Protein AF-A0A1B6FQP5-F1 (afdb_monomer_lite)

InterPro domains:
  IPR004119 Ecdysteroid kinase-like [PF02958] (9-134)

Foldseek 3Di:
DQVVVLVLLVLVLVCLCVVPLVVVLVVVDDDDLFADWDDDPDPSDIDGDDCVVVVDDDDDVVVPDDPVRVVVVVVSVVSVVVSLVVCCVPCVVSSCSNPDDDPSSVVVVVVVCVVVVVVVVVVVVVVLVPDPVNVVD

pLDDT: mean 89.42, std 8.93, range [51.34, 97.94]

Structure (mmCIF, N/CA/C/O backbone):
data_AF-A0A1B6FQP5-F1
#
_entry.id   AF-A0A1B6FQP5-F1
#
loop_
_atom_site.group_PDB
_atom_site.id
_atom_site.type_symbol
_atom_site.label_atom_id
_atom_site.label_alt_id
_atom_site.label_comp_id
_atom_site.label_asym_id
_atom_site.label_entity_id
_atom_site.label_seq_id
_atom_site.pdbx_PDB_ins_code
_atom_site.Cartn_x
_atom_site.Cartn_y
_atom_site.Cartn_z
_atom_site.occupancy
_atom_site.B_iso_or_equiv
_atom_site.auth_seq_id
_atom_site.auth_comp_id
_atom_site.auth_asym_id
_atom_site.auth_atom_id
_atom_site.pdbx_PDB_model_num
ATOM 1 N N . VAL A 1 1 ? 24.308 1.079 11.397 1.00 51.34 1 VAL A N 1
ATOM 2 C CA . VAL A 1 1 ? 23.332 1.606 12.383 1.00 51.34 1 VAL A CA 1
ATOM 3 C C . VAL A 1 1 ? 22.304 2.527 11.710 1.00 51.34 1 VAL A C 1
ATOM 5 O O . VAL A 1 1 ? 21.133 2.210 11.772 1.00 51.34 1 VAL A O 1
ATOM 8 N N . GLN A 1 2 ? 22.702 3.547 10.933 1.00 58.12 2 GLN A N 1
ATOM 9 C CA . GLN A 1 2 ? 21.787 4.569 10.368 1.00 58.12 2 GLN A CA 1
ATOM 10 C C . GLN A 1 2 ? 20.696 4.129 9.358 1.00 58.12 2 GLN A C 1
ATOM 12 O O . GLN A 1 2 ? 19.635 4.747 9.355 1.00 58.12 2 GLN A O 1
ATOM 17 N N . PHE A 1 3 ? 20.926 3.119 8.504 1.00 66.50 3 PHE A N 1
ATOM 18 C CA . PHE A 1 3 ? 19.932 2.657 7.507 1.00 66.50 3 PHE A CA 1
ATOM 19 C C . PHE A 1 3 ? 18.859 1.736 8.114 1.00 66.50 3 PHE A C 1
ATOM 21 O O . PHE A 1 3 ? 17.723 1.707 7.650 1.00 66.50 3 PHE A O 1
ATOM 28 N N . GLY A 1 4 ? 19.214 1.008 9.180 1.00 73.19 4 GLY A N 1
ATOM 29 C CA . GLY A 1 4 ? 18.294 0.103 9.873 1.00 73.19 4 GLY A CA 1
ATOM 30 C C . GLY A 1 4 ? 17.133 0.848 10.528 1.00 73.19 4 GLY A C 1
ATOM 31 O O . GLY A 1 4 ? 16.001 0.387 10.445 1.00 73.19 4 GLY A O 1
ATOM 32 N N . ASP A 1 5 ? 17.394 2.030 11.091 1.00 73.75 5 ASP A N 1
ATOM 33 C CA . ASP A 1 5 ? 16.361 2.857 11.724 1.00 73.75 5 ASP A CA 1
ATOM 34 C C . ASP A 1 5 ? 15.319 3.357 10.711 1.00 73.75 5 ASP A C 1
ATOM 36 O O . ASP A 1 5 ? 14.123 3.316 10.992 1.00 73.75 5 ASP A O 1
ATOM 40 N N . LEU A 1 6 ? 15.763 3.772 9.514 1.00 74.75 6 LEU A N 1
ATOM 41 C CA . LEU A 1 6 ? 14.880 4.225 8.431 1.00 74.75 6 LEU A CA 1
ATOM 42 C C . LEU A 1 6 ? 13.969 3.089 7.947 1.00 74.75 6 LEU A C 1
ATOM 44 O O . LEU A 1 6 ? 12.762 3.274 7.804 1.00 74.75 6 LEU A O 1
ATOM 48 N N . LEU A 1 7 ? 14.542 1.900 7.733 1.00 78.81 7 LEU A N 1
ATOM 49 C CA . LEU A 1 7 ? 13.768 0.718 7.358 1.00 78.81 7 LEU A CA 1
ATOM 50 C C . LEU A 1 7 ? 12.779 0.319 8.455 1.00 78.81 7 LEU A C 1
ATOM 52 O O . LEU A 1 7 ? 11.640 -0.021 8.153 1.00 78.81 7 LEU A O 1
ATOM 56 N N . ASN A 1 8 ? 13.187 0.380 9.722 1.00 82.81 8 ASN A N 1
ATOM 57 C CA . ASN A 1 8 ? 12.315 0.046 10.841 1.00 82.81 8 ASN A CA 1
ATOM 58 C C . ASN A 1 8 ? 11.106 0.992 10.925 1.00 82.81 8 ASN A C 1
ATOM 60 O O . ASN A 1 8 ? 9.981 0.529 11.094 1.00 82.81 8 ASN A O 1
ATOM 64 N N . GLU A 1 9 ? 11.307 2.302 10.744 1.00 82.12 9 GLU A N 1
ATOM 65 C CA . GLU A 1 9 ? 10.202 3.268 10.686 1.00 82.12 9 GLU A CA 1
ATOM 66 C C . GLU A 1 9 ? 9.241 2.96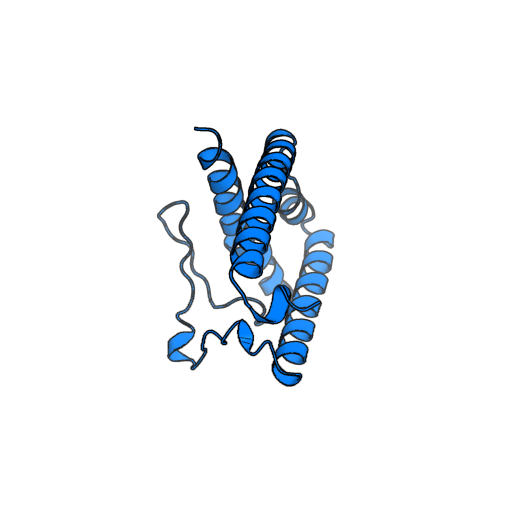1 9.524 1.00 82.12 9 GLU A C 1
ATOM 68 O O . GLU A 1 9 ? 8.022 2.974 9.715 1.00 82.12 9 GLU A O 1
ATOM 73 N N . ALA A 1 10 ? 9.772 2.613 8.347 1.00 82.81 10 ALA A N 1
ATOM 74 C CA . ALA A 1 10 ? 8.964 2.219 7.195 1.00 82.81 10 ALA A CA 1
ATOM 75 C C . ALA A 1 10 ? 8.137 0.945 7.465 1.00 82.81 10 ALA A C 1
ATOM 77 O O . ALA A 1 10 ? 6.936 0.931 7.195 1.00 82.81 10 ALA A O 1
ATOM 78 N N . TYR A 1 11 ? 8.732 -0.090 8.068 1.00 87.31 11 TYR A N 1
ATOM 79 C CA . TYR A 1 11 ? 8.018 -1.327 8.411 1.00 87.31 11 TYR A CA 1
ATOM 80 C C . TYR A 1 11 ? 6.926 -1.107 9.466 1.00 87.31 11 TYR A C 1
ATOM 82 O O . TYR A 1 11 ? 5.825 -1.652 9.359 1.00 87.31 11 TYR A O 1
ATOM 90 N N . LEU A 1 12 ? 7.194 -0.284 10.483 1.00 88.69 12 LEU A N 1
ATOM 91 C CA . LEU A 1 12 ? 6.191 0.064 11.491 1.00 88.69 12 LEU A CA 1
ATOM 92 C C . LEU A 1 12 ? 5.032 0.865 10.883 1.00 88.69 12 LEU A C 1
ATOM 94 O O . LEU A 1 12 ? 3.879 0.667 11.269 1.00 88.69 12 LEU A O 1
ATOM 98 N N . ARG A 1 13 ? 5.315 1.735 9.909 1.00 90.12 13 ARG A N 1
ATOM 99 C CA . ARG A 1 13 ? 4.295 2.475 9.157 1.00 90.12 13 ARG A CA 1
ATOM 100 C C . ARG A 1 13 ? 3.429 1.543 8.312 1.00 90.12 13 ARG A C 1
ATOM 102 O O . ARG A 1 13 ? 2.210 1.692 8.311 1.00 90.12 13 ARG A O 1
ATOM 109 N N . GLU A 1 14 ? 4.032 0.553 7.657 1.00 91.31 14 GLU A N 1
ATOM 110 C CA . GLU A 1 14 ? 3.296 -0.458 6.894 1.00 91.31 14 GLU A CA 1
ATOM 111 C C . GLU A 1 14 ? 2.337 -1.253 7.797 1.00 91.31 14 GLU A C 1
ATOM 113 O O . GLU A 1 14 ? 1.170 -1.447 7.458 1.00 91.31 14 GLU A O 1
ATOM 118 N N . LEU A 1 15 ? 2.770 -1.629 9.004 1.00 92.81 15 LEU A N 1
ATOM 119 C CA . LEU A 1 15 ? 1.898 -2.298 9.974 1.00 92.81 15 LEU A CA 1
ATOM 120 C C . LEU A 1 15 ? 0.683 -1.457 10.355 1.00 92.81 15 LEU A C 1
ATOM 122 O O . LEU A 1 15 ? -0.424 -1.992 10.400 1.00 92.81 15 LEU A O 1
ATOM 126 N N . LYS A 1 16 ? 0.869 -0.159 10.617 1.00 93.31 16 LYS A N 1
ATOM 127 C CA . LYS A 1 16 ? -0.245 0.760 10.897 1.00 93.31 16 LYS A CA 1
ATOM 128 C C . LYS A 1 16 ? -1.182 0.885 9.702 1.00 93.31 16 LYS A C 1
ATOM 130 O O . LYS A 1 16 ? -2.398 0.875 9.871 1.00 93.31 16 LYS A O 1
ATOM 135 N N . TYR A 1 17 ? -0.631 0.942 8.490 1.00 95.44 17 TYR A N 1
ATOM 136 C CA . TYR A 1 17 ? -1.425 1.029 7.269 1.00 95.44 17 TYR A CA 1
ATOM 137 C C . TYR A 1 17 ? -2.406 -0.146 7.164 1.00 95.44 17 TYR A C 1
ATOM 139 O O . TYR A 1 17 ? -3.609 0.072 7.036 1.00 95.44 17 TYR A O 1
ATOM 147 N N . TYR A 1 18 ? -1.930 -1.386 7.304 1.00 95.19 18 TYR A N 1
ATOM 148 C CA . TYR A 1 18 ? -2.806 -2.558 7.220 1.00 95.19 18 TYR A CA 1
ATOM 149 C C . TYR A 1 18 ? -3.684 -2.746 8.468 1.00 95.19 18 TYR A C 1
ATOM 151 O O . TYR A 1 18 ? -4.871 -3.035 8.347 1.00 95.19 18 TYR A O 1
ATOM 159 N N . ASN A 1 19 ? -3.143 -2.570 9.675 1.00 93.06 19 ASN A N 1
ATOM 160 C CA . ASN A 1 19 ? -3.860 -2.922 10.905 1.00 93.06 19 ASN A CA 1
ATOM 161 C C . ASN A 1 19 ? -4.835 -1.852 11.404 1.00 93.06 19 ASN A C 1
ATOM 163 O O . ASN A 1 19 ? -5.755 -2.197 12.150 1.00 93.06 19 ASN A O 1
ATOM 167 N N . GLU A 1 20 ? -4.617 -0.589 11.036 1.00 95.19 20 GLU A N 1
ATOM 168 C CA . GLU A 1 20 ? -5.419 0.554 11.479 1.00 95.19 20 GLU A CA 1
ATOM 169 C C . GLU A 1 20 ? -6.162 1.161 10.288 1.00 95.19 20 GLU A C 1
ATOM 171 O O . GLU A 1 20 ? -7.382 1.031 10.206 1.00 95.19 20 GLU A O 1
ATOM 176 N N . PHE A 1 21 ? -5.447 1.740 9.316 1.00 97.19 21 PHE A N 1
ATOM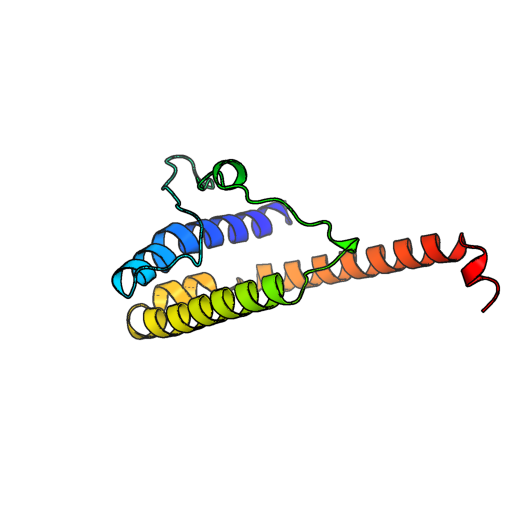 177 C CA . PHE A 1 21 ? -6.085 2.452 8.203 1.00 97.19 21 PHE A CA 1
ATOM 178 C C . PHE A 1 21 ? -6.996 1.553 7.361 1.00 97.19 21 PHE A C 1
ATOM 180 O O . PHE A 1 21 ? -8.166 1.887 7.175 1.00 97.19 21 PHE A O 1
ATOM 187 N N . ILE A 1 22 ? -6.499 0.401 6.897 1.00 96.69 22 ILE A N 1
ATOM 188 C CA . ILE A 1 22 ? -7.311 -0.531 6.103 1.00 96.69 22 ILE A CA 1
ATOM 189 C C . ILE A 1 22 ? -8.484 -1.091 6.927 1.00 96.69 22 ILE A C 1
ATOM 191 O O . ILE A 1 22 ? -9.578 -1.309 6.405 1.00 96.69 22 ILE A O 1
ATOM 195 N N . SER A 1 23 ? -8.289 -1.316 8.228 1.00 94.50 23 SER A N 1
ATOM 196 C CA . SER A 1 23 ? -9.365 -1.768 9.115 1.00 94.50 23 SER A CA 1
ATOM 197 C C . SER A 1 23 ? -10.481 -0.721 9.232 1.00 94.50 23 SER A C 1
ATOM 199 O O . SER A 1 23 ? -11.658 -1.073 9.142 1.00 94.50 23 SER A O 1
ATOM 201 N N . GLU A 1 24 ? -10.144 0.563 9.393 1.00 96.69 24 GLU A N 1
ATOM 202 C CA . GLU A 1 24 ? -11.134 1.648 9.419 1.00 96.69 24 GLU A CA 1
ATOM 203 C C . GLU A 1 24 ? -11.795 1.868 8.056 1.00 96.69 24 GLU A C 1
ATOM 205 O O . GLU A 1 24 ? -13.008 2.075 7.985 1.00 96.69 24 GLU A O 1
ATOM 210 N N . SER A 1 25 ? -11.047 1.759 6.955 1.00 97.06 25 SER A N 1
ATOM 211 C CA . SER A 1 25 ? -11.611 1.929 5.614 1.00 97.06 25 SER A CA 1
ATOM 212 C C . SER A 1 25 ? -12.660 0.859 5.284 1.00 97.06 25 SER A C 1
ATOM 214 O O . SER A 1 25 ? -13.687 1.181 4.681 1.00 97.06 25 SER A O 1
ATOM 216 N N . TYR A 1 26 ? -12.488 -0.380 5.765 1.00 96.56 26 TYR A N 1
ATOM 217 C CA . TYR A 1 26 ? -13.491 -1.444 5.622 1.00 96.56 26 TYR A CA 1
ATOM 218 C C . TYR A 1 26 ? -14.799 -1.181 6.378 1.00 96.56 26 TYR A C 1
ATOM 220 O O . TYR A 1 26 ? -15.839 -1.711 5.977 1.00 96.56 26 TYR A O 1
ATOM 228 N N . LYS A 1 27 ? -14.784 -0.360 7.438 1.00 96.12 27 LYS A N 1
ATOM 229 C CA . LYS A 1 27 ? -16.016 0.061 8.132 1.00 96.12 27 LYS A CA 1
ATOM 230 C C . LYS A 1 27 ? -16.836 1.047 7.299 1.00 96.12 27 LYS A C 1
ATOM 232 O O . LYS A 1 27 ? -18.043 1.140 7.496 1.00 96.12 27 LYS A O 1
ATOM 237 N N . LEU A 1 28 ? -16.194 1.760 6.370 1.00 96.00 28 LEU A N 1
ATOM 238 C CA . LEU A 1 28 ? -16.849 2.701 5.462 1.00 96.00 28 LEU A CA 1
ATOM 239 C C . LEU A 1 28 ? -17.421 1.987 4.234 1.00 96.00 28 LEU A C 1
ATOM 241 O O . LEU A 1 28 ? -18.570 2.214 3.861 1.00 96.00 28 LEU A O 1
ATOM 245 N N . ILE A 1 29 ? -16.618 1.134 3.588 1.00 95.50 29 ILE A N 1
ATOM 246 C CA . ILE A 1 29 ? -17.017 0.407 2.379 1.00 95.50 29 ILE A CA 1
ATOM 247 C C . ILE A 1 29 ? -16.152 -0.841 2.170 1.00 95.50 29 ILE A C 1
ATOM 249 O O . ILE A 1 29 ? -14.946 -0.838 2.407 1.00 95.50 29 ILE A O 1
ATOM 253 N N . LYS A 1 30 ? -16.753 -1.917 1.648 1.00 94.06 30 LYS A N 1
ATOM 254 C CA . LYS A 1 30 ? -15.991 -3.075 1.159 1.00 94.06 30 LYS A CA 1
ATOM 255 C C . LYS A 1 30 ? -15.225 -2.699 -0.109 1.00 94.06 30 LYS A C 1
ATOM 257 O O . LYS A 1 30 ? -15.826 -2.243 -1.078 1.00 94.06 30 LYS A O 1
ATOM 262 N N . HIS A 1 31 ? -13.919 -2.935 -0.120 1.00 94.75 31 HIS A N 1
ATOM 263 C CA . HIS A 1 31 ? -13.050 -2.592 -1.241 1.00 94.75 31 HIS A CA 1
ATOM 264 C C . HIS A 1 31 ? -11.942 -3.629 -1.454 1.00 94.75 31 HIS A C 1
ATOM 266 O O . HIS A 1 31 ? -11.662 -4.453 -0.593 1.00 94.75 31 HIS A O 1
ATOM 272 N N . ASP A 1 32 ? -11.272 -3.527 -2.592 1.00 92.62 32 ASP A N 1
ATOM 273 C CA . ASP A 1 32 ? -10.235 -4.427 -3.102 1.00 92.62 32 ASP A CA 1
ATOM 274 C C . ASP A 1 32 ? -8.878 -3.721 -3.279 1.00 92.62 32 ASP A C 1
ATOM 276 O O . ASP A 1 32 ? -8.013 -4.195 -4.008 1.00 92.62 32 ASP A O 1
ATOM 280 N N . VAL A 1 33 ? -8.682 -2.571 -2.618 1.00 94.50 33 VAL A N 1
ATOM 281 C CA . VAL A 1 33 ? -7.450 -1.761 -2.740 1.00 94.50 33 VAL A CA 1
ATOM 282 C C . VAL A 1 33 ? -6.202 -2.456 -2.185 1.00 94.50 33 VAL A C 1
ATOM 284 O O . VAL A 1 33 ? -5.090 -2.056 -2.512 1.00 94.50 33 VAL A O 1
ATOM 287 N N . VAL A 1 34 ? -6.379 -3.486 -1.355 1.00 94.44 34 VAL A N 1
ATOM 288 C CA . VAL A 1 34 ? -5.3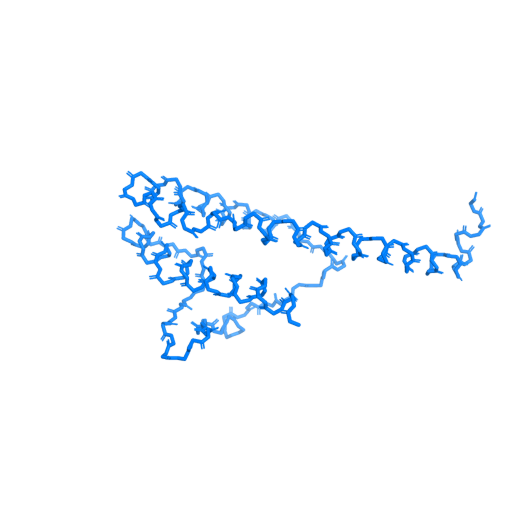04 -4.337 -0.838 1.00 94.44 34 VAL A CA 1
ATOM 289 C C . VAL A 1 34 ? -5.729 -5.809 -0.883 1.00 94.44 34 VAL A C 1
ATOM 291 O O . VAL A 1 34 ? -6.928 -6.090 -0.778 1.00 94.44 34 VAL A O 1
ATOM 294 N N . PRO A 1 35 ? -4.778 -6.757 -0.977 1.00 94.88 35 PRO A N 1
ATOM 295 C CA . PRO A 1 35 ? -5.054 -8.177 -0.766 1.00 94.88 35 PRO A CA 1
ATOM 296 C C . PRO A 1 35 ? -5.635 -8.428 0.629 1.00 94.88 35 PRO A C 1
ATOM 298 O O . PRO A 1 35 ? -5.490 -7.597 1.536 1.00 94.88 35 PRO A O 1
ATOM 301 N N . ARG A 1 36 ? -6.250 -9.597 0.854 1.00 93.69 36 ARG A N 1
ATOM 302 C CA . ARG A 1 36 ? -6.613 -9.966 2.231 1.00 93.69 36 ARG A CA 1
ATOM 303 C C . ARG A 1 36 ? -5.347 -9.994 3.082 1.00 93.69 36 ARG A C 1
ATOM 305 O O . ARG A 1 36 ? -4.312 -10.494 2.647 1.00 93.69 36 ARG A O 1
ATOM 312 N N . HIS A 1 37 ? -5.439 -9.456 4.288 1.00 93.88 37 HIS A N 1
ATOM 313 C CA . HIS A 1 37 ? -4.314 -9.338 5.204 1.00 93.88 37 HIS A CA 1
ATOM 314 C C . HIS A 1 37 ? -4.714 -9.846 6.587 1.00 93.88 37 HIS A C 1
ATOM 316 O O . HIS A 1 37 ? -5.891 -9.832 6.955 1.00 93.88 37 HIS A O 1
ATOM 322 N N . TYR A 1 38 ? -3.724 -10.299 7.347 1.00 91.81 38 TYR A N 1
ATOM 323 C CA . TYR A 1 38 ? -3.906 -10.857 8.680 1.00 91.81 38 TYR A CA 1
ATOM 324 C C . TYR A 1 38 ? -2.845 -10.302 9.631 1.00 91.81 38 TYR A C 1
ATOM 326 O O . TYR A 1 38 ? -1.686 -10.107 9.253 1.00 91.81 38 TYR A O 1
ATOM 334 N N . LYS A 1 39 ? -3.245 -10.079 10.887 1.00 90.44 39 LYS A N 1
ATOM 335 C CA . LYS A 1 39 ? -2.334 -9.665 11.959 1.00 90.44 39 LYS A CA 1
ATOM 336 C C . LYS A 1 39 ? -1.362 -10.800 12.277 1.00 90.44 39 LYS A C 1
ATOM 338 O O . LYS A 1 39 ? -1.786 -11.922 12.544 1.00 90.44 39 LYS A O 1
ATOM 343 N N . SER A 1 40 ? -0.069 -10.490 12.275 1.00 89.44 40 SER A N 1
ATOM 344 C CA . SER A 1 40 ? 0.981 -11.403 12.729 1.00 89.44 40 SER A CA 1
ATOM 345 C C . SER A 1 40 ? 1.262 -11.186 14.220 1.00 89.44 40 SER A C 1
ATOM 347 O O . SER A 1 40 ? 1.324 -10.034 14.650 1.00 89.44 40 SER A O 1
ATOM 349 N N . PRO A 1 41 ? 1.494 -12.248 15.014 1.00 89.12 41 PRO A N 1
ATOM 350 C CA . PRO A 1 41 ? 2.015 -12.106 16.375 1.00 89.12 41 PRO A CA 1
ATOM 351 C C . PRO A 1 41 ? 3.498 -11.689 16.403 1.00 89.12 41 PRO A C 1
ATOM 353 O O . PRO A 1 41 ? 3.997 -11.280 17.447 1.00 89.12 41 PRO A O 1
ATOM 356 N N . ASN A 1 42 ? 4.205 -11.791 15.272 1.00 88.12 42 ASN A N 1
ATOM 357 C CA . ASN A 1 42 ? 5.620 -11.445 15.150 1.00 88.12 42 ASN A CA 1
ATOM 358 C C . ASN A 1 42 ? 5.771 -10.060 14.507 1.00 88.12 42 ASN A C 1
ATOM 360 O O . ASN A 1 42 ? 5.395 -9.878 13.350 1.00 88.12 42 ASN A O 1
ATOM 364 N N . THR A 1 43 ? 6.359 -9.101 15.219 1.00 82.25 43 THR A N 1
ATOM 365 C CA . THR A 1 43 ? 6.639 -7.749 14.702 1.00 82.25 43 THR A CA 1
ATOM 366 C C . THR A 1 43 ? 8.089 -7.659 14.189 1.00 82.25 43 THR A C 1
ATOM 368 O O . THR A 1 43 ? 8.975 -8.172 14.874 1.00 82.25 43 THR A O 1
ATOM 371 N N . PRO A 1 44 ? 8.373 -7.002 13.042 1.00 85.44 44 PRO A N 1
ATOM 372 C CA . PRO A 1 44 ? 7.438 -6.284 12.179 1.00 85.44 44 PRO A CA 1
ATOM 373 C C . PRO A 1 44 ? 7.017 -7.085 10.927 1.00 85.44 44 PRO A C 1
ATOM 375 O O . PRO A 1 44 ? 7.513 -6.835 9.834 1.00 85.44 44 PRO A O 1
ATOM 378 N N . CYS A 1 45 ? 6.117 -8.067 11.065 1.00 90.19 45 CYS A N 1
ATOM 379 C CA . CYS A 1 45 ? 5.673 -8.918 9.952 1.00 90.19 45 CYS A CA 1
ATOM 380 C C . CYS A 1 45 ? 4.185 -8.721 9.623 1.00 90.19 45 CYS A C 1
ATOM 382 O O . CYS A 1 45 ? 3.353 -8.563 10.517 1.00 90.19 45 CYS A O 1
ATOM 384 N N . ILE A 1 46 ? 3.850 -8.782 8.331 1.00 91.12 46 ILE A N 1
ATOM 385 C CA . ILE A 1 46 ? 2.484 -8.715 7.799 1.00 91.12 46 ILE A CA 1
ATOM 386 C C . ILE A 1 46 ? 2.230 -9.970 6.972 1.00 91.12 46 ILE A C 1
ATOM 388 O O . ILE A 1 46 ? 3.071 -10.374 6.170 1.00 91.12 46 ILE A O 1
ATOM 392 N N . VAL A 1 47 ? 1.065 -10.591 7.157 1.00 94.19 47 VAL A N 1
ATOM 393 C CA . VAL A 1 47 ? 0.658 -11.761 6.375 1.00 94.19 47 VAL A CA 1
ATOM 394 C C . VAL A 1 47 ? -0.370 -11.319 5.343 1.00 94.19 47 VAL A C 1
ATOM 396 O O . VAL A 1 47 ? -1.438 -10.832 5.712 1.00 94.19 47 VAL A O 1
ATOM 399 N N . LEU A 1 48 ? -0.053 -11.502 4.062 1.00 95.12 48 LEU A N 1
ATOM 400 C CA . LEU A 1 48 ? -0.918 -11.158 2.933 1.00 95.12 48 LEU A CA 1
ATOM 401 C C . LEU A 1 48 ? -1.364 -12.414 2.176 1.00 95.12 48 LEU A C 1
ATOM 403 O O . LEU A 1 48 ? -0.692 -13.445 2.189 1.00 95.12 48 LEU A O 1
ATOM 407 N N . GLU A 1 49 ? -2.511 -12.315 1.513 1.00 96.19 49 GLU A N 1
ATOM 408 C CA . GLU A 1 49 ? -3.027 -13.327 0.596 1.00 96.19 49 GLU A CA 1
ATOM 409 C C . GLU A 1 49 ? -2.052 -13.609 -0.550 1.00 96.19 49 GLU A C 1
ATOM 411 O O . GLU A 1 49 ? -1.547 -12.698 -1.206 1.00 96.19 49 GLU A O 1
ATOM 416 N N . ASP A 1 50 ? -1.837 -14.896 -0.823 1.00 95.75 50 ASP A N 1
ATOM 417 C CA . ASP A 1 50 ? -1.076 -15.342 -1.985 1.00 95.75 50 ASP A CA 1
ATOM 418 C C . ASP A 1 50 ? -1.889 -15.133 -3.270 1.00 95.75 50 ASP A C 1
ATOM 420 O O . ASP A 1 50 ? -2.693 -15.977 -3.680 1.00 95.75 50 ASP A O 1
ATOM 424 N N . LEU A 1 51 ? -1.644 -14.000 -3.926 1.00 95.44 51 LEU A N 1
ATOM 425 C CA . LEU A 1 51 ? -2.298 -13.633 -5.177 1.00 95.44 51 LEU A CA 1
ATOM 426 C C . LEU A 1 51 ? -1.935 -14.558 -6.349 1.00 95.44 51 LEU A C 1
ATOM 428 O O . LEU A 1 51 ? -2.676 -14.611 -7.332 1.00 95.44 51 LEU A O 1
ATOM 432 N N . LYS A 1 52 ? -0.848 -15.338 -6.266 1.00 95.75 52 LYS A N 1
ATOM 433 C CA . LYS A 1 52 ? -0.481 -16.276 -7.338 1.00 95.75 52 LYS A CA 1
ATOM 434 C C . LYS A 1 52 ? -1.567 -17.330 -7.547 1.00 95.75 52 LYS A C 1
ATOM 436 O O . LYS A 1 52 ? -1.825 -17.733 -8.679 1.00 95.75 52 LYS A O 1
ATOM 441 N N . ARG A 1 53 ? -2.250 -17.741 -6.472 1.00 94.88 53 ARG A N 1
ATOM 442 C CA . ARG A 1 53 ? -3.383 -18.684 -6.537 1.00 94.88 53 ARG A CA 1
ATOM 443 C C . ARG A 1 53 ? -4.580 -18.126 -7.302 1.00 94.88 53 ARG A C 1
ATOM 445 O O . ARG A 1 53 ? -5.340 -18.900 -7.873 1.00 94.88 53 ARG A O 1
ATOM 452 N N . SER A 1 54 ? -4.707 -16.803 -7.343 1.00 93.88 54 SER A N 1
ATOM 453 C CA . SER A 1 54 ? -5.746 -16.078 -8.076 1.00 93.88 54 SER A CA 1
ATOM 454 C C . SER A 1 54 ? -5.303 -15.679 -9.492 1.00 93.88 54 SER A C 1
ATOM 456 O O . SER A 1 54 ? -6.008 -14.936 -10.165 1.00 93.88 54 SER A O 1
ATOM 458 N N . GLY A 1 55 ? -4.145 -16.165 -9.957 1.00 94.62 55 GLY A N 1
ATOM 459 C CA . GLY A 1 55 ? -3.646 -15.936 -11.316 1.00 94.62 55 GLY A CA 1
ATOM 460 C C . GLY A 1 55 ? -2.902 -14.615 -11.521 1.00 94.62 55 GLY A C 1
ATOM 461 O O . GLY A 1 55 ? -2.551 -14.299 -12.655 1.00 94.62 55 GLY A O 1
ATOM 462 N N . TYR A 1 56 ? -2.627 -13.851 -10.458 1.00 92.94 56 TYR A N 1
ATOM 463 C CA . TYR A 1 56 ? -1.826 -12.634 -10.579 1.00 92.94 56 TYR A CA 1
ATOM 464 C C . TYR A 1 56 ? -0.372 -12.975 -10.909 1.00 92.94 56 TYR A C 1
ATOM 466 O O . TYR A 1 56 ? 0.217 -13.906 -10.353 1.00 92.94 56 TYR A O 1
ATOM 474 N N . VAL A 1 57 ? 0.217 -12.177 -11.798 1.00 91.25 57 VAL A N 1
ATOM 475 C CA . VAL A 1 57 ? 1.602 -12.320 -12.247 1.00 91.25 57 VAL A CA 1
ATOM 476 C C . VAL A 1 57 ? 2.329 -10.987 -12.151 1.00 91.25 57 VAL A C 1
ATOM 478 O O . VAL A 1 57 ? 1.742 -9.925 -12.355 1.00 91.25 57 VAL A O 1
ATOM 481 N N . MET A 1 58 ? 3.626 -11.044 -11.859 1.00 89.56 58 MET A N 1
ATOM 482 C CA . MET A 1 58 ? 4.487 -9.872 -11.975 1.00 89.56 58 MET A CA 1
ATOM 483 C C . MET A 1 58 ? 4.734 -9.591 -13.454 1.00 89.56 58 MET A C 1
ATOM 485 O O . MET A 1 58 ? 5.275 -10.434 -14.169 1.00 89.56 58 MET A O 1
ATOM 489 N N . VAL A 1 59 ? 4.326 -8.410 -13.905 1.00 88.94 59 VAL A N 1
ATOM 490 C CA . VAL A 1 59 ? 4.558 -7.958 -15.278 1.00 88.94 59 VAL A CA 1
ATOM 491 C C . VAL A 1 59 ? 6.038 -7.655 -15.515 1.00 88.94 59 VAL A C 1
ATOM 493 O O . VAL A 1 59 ? 6.764 -7.229 -14.614 1.00 88.94 59 VAL A O 1
ATOM 496 N N . ASP A 1 60 ? 6.492 -7.858 -16.751 1.00 89.62 60 ASP A N 1
ATOM 497 C CA . ASP A 1 60 ? 7.832 -7.451 -17.169 1.00 89.62 60 ASP A CA 1
ATOM 498 C C . ASP A 1 60 ? 7.917 -5.921 -17.203 1.00 89.62 60 ASP A C 1
ATOM 500 O O . ASP A 1 60 ? 7.287 -5.269 -18.037 1.00 89.62 60 ASP A O 1
ATOM 504 N N . ARG A 1 61 ? 8.734 -5.346 -16.314 1.00 88.88 61 ARG A N 1
ATOM 505 C CA . ARG A 1 61 ? 8.940 -3.893 -16.217 1.00 88.88 61 ARG A CA 1
ATOM 506 C C . ARG A 1 61 ? 9.387 -3.241 -17.528 1.00 88.88 61 ARG A C 1
ATOM 508 O O . ARG A 1 61 ? 9.156 -2.050 -17.693 1.00 88.88 61 ARG A O 1
ATOM 515 N N . HIS A 1 62 ? 10.016 -3.978 -18.448 1.00 90.88 62 HIS A N 1
ATOM 516 C CA . HIS A 1 62 ? 10.431 -3.437 -19.748 1.00 90.88 62 HIS A CA 1
ATOM 517 C C . HIS A 1 62 ? 9.275 -3.327 -20.742 1.00 90.88 62 HIS A C 1
ATOM 519 O O . HIS A 1 62 ? 9.343 -2.520 -21.664 1.00 90.88 62 HIS A O 1
ATOM 525 N N . LYS A 1 63 ? 8.215 -4.121 -20.558 1.00 89.50 63 LYS A N 1
ATOM 526 C CA . LYS A 1 63 ? 7.022 -4.096 -21.414 1.00 89.50 63 LYS A CA 1
ATOM 527 C C . LYS A 1 63 ? 6.009 -3.033 -20.993 1.00 89.50 63 LYS A C 1
ATOM 529 O O . LYS A 1 63 ? 5.098 -2.751 -21.763 1.00 89.50 63 LYS A O 1
ATOM 534 N N . LEU A 1 64 ? 6.213 -2.424 -19.819 1.00 89.25 64 LEU A N 1
ATOM 535 C CA . LEU A 1 64 ? 5.313 -1.451 -19.196 1.00 89.25 64 LEU A CA 1
ATOM 536 C C . LEU A 1 64 ? 3.897 -2.024 -18.979 1.00 89.25 64 LEU A C 1
ATOM 538 O O . LEU A 1 64 ? 3.651 -3.216 -19.164 1.00 89.25 64 LEU A O 1
ATOM 542 N N . LEU A 1 65 ? 2.982 -1.182 -18.497 1.00 90.94 65 LEU A N 1
ATOM 543 C CA . LEU A 1 65 ? 1.568 -1.522 -18.355 1.00 90.94 65 LEU A CA 1
ATOM 544 C C . LEU A 1 65 ? 0.822 -1.152 -19.640 1.00 90.94 65 LEU A C 1
ATOM 546 O O . LEU A 1 65 ? 1.020 -0.060 -20.172 1.00 90.94 65 LEU A O 1
ATOM 550 N N . ASP A 1 66 ? -0.063 -2.030 -20.108 1.00 92.88 66 ASP A N 1
ATOM 551 C CA . ASP A 1 66 ? -1.034 -1.666 -21.142 1.00 92.88 66 ASP A CA 1
ATOM 552 C C . ASP A 1 66 ? -2.153 -0.774 -20.568 1.00 92.88 66 ASP A C 1
ATOM 554 O O . ASP A 1 66 ? -2.210 -0.473 -19.368 1.00 92.88 66 ASP A O 1
ATOM 558 N N . PHE A 1 67 ? -3.044 -0.318 -21.446 1.00 95.62 67 PHE A N 1
ATOM 559 C CA . PHE A 1 67 ? -4.121 0.591 -21.071 1.00 95.62 67 PHE A CA 1
ATOM 560 C C . PHE A 1 67 ? -5.070 -0.004 -20.022 1.00 95.62 67 PHE A C 1
ATOM 562 O O . PHE A 1 67 ? -5.463 0.706 -19.095 1.00 95.62 67 PHE A O 1
ATOM 569 N N . ASP A 1 68 ? -5.410 -1.288 -20.128 1.00 95.25 68 ASP A N 1
ATOM 570 C CA . ASP A 1 68 ? -6.350 -1.938 -19.214 1.00 95.25 68 ASP A CA 1
ATOM 571 C C . ASP A 1 68 ? -5.754 -2.031 -17.807 1.00 95.25 68 ASP A C 1
ATOM 573 O O . ASP A 1 68 ? -6.405 -1.667 -16.821 1.00 95.25 68 ASP A O 1
ATOM 577 N N . HIS A 1 69 ? -4.475 -2.403 -17.705 1.00 93.19 69 HIS A N 1
ATOM 578 C CA . HIS A 1 69 ? -3.747 -2.383 -16.439 1.00 93.19 69 HIS A CA 1
ATOM 579 C C . HIS A 1 69 ? -3.658 -0.967 -15.855 1.00 93.19 69 HIS A C 1
ATOM 581 O O . HIS A 1 69 ? -3.906 -0.776 -14.662 1.00 93.19 69 HIS A O 1
ATOM 587 N N . CYS A 1 70 ? -3.358 0.042 -16.680 1.00 95.19 70 CYS A N 1
ATOM 588 C CA . CYS A 1 70 ? -3.329 1.440 -16.244 1.00 95.19 70 CYS A CA 1
ATOM 589 C C . CYS A 1 70 ? -4.696 1.908 -15.732 1.00 95.19 70 CYS A C 1
ATOM 591 O O . CYS A 1 70 ? -4.777 2.609 -14.722 1.00 95.19 70 CYS A O 1
ATOM 593 N N . GLN A 1 71 ? -5.781 1.506 -16.397 1.00 97.44 71 GLN A N 1
ATOM 594 C CA . GLN A 1 71 ? -7.137 1.856 -15.997 1.00 97.44 71 GLN A CA 1
ATOM 595 C C . GLN A 1 71 ? -7.501 1.226 -14.645 1.00 97.44 71 GLN A C 1
ATOM 597 O O . GLN A 1 71 ? -8.090 1.896 -13.791 1.00 97.44 71 GLN A O 1
ATOM 602 N N . LEU A 1 72 ? -7.148 -0.046 -14.432 1.00 94.69 72 LEU A N 1
ATOM 603 C CA . LEU A 1 72 ? -7.343 -0.734 -13.154 1.00 94.69 72 LEU A CA 1
ATOM 604 C C . LEU A 1 72 ? -6.536 -0.071 -12.035 1.00 94.69 72 LEU A C 1
ATOM 606 O O . LEU A 1 72 ? -7.095 0.217 -10.975 1.00 94.69 72 LEU A O 1
ATOM 610 N N . TYR A 1 73 ? -5.264 0.241 -12.295 1.00 93.94 73 TYR A N 1
ATOM 611 C CA . TYR A 1 73 ? -4.407 0.973 -11.364 1.00 93.94 73 TYR A CA 1
ATOM 612 C C . TYR A 1 73 ? -5.023 2.323 -10.984 1.00 93.94 73 TYR A C 1
ATOM 614 O O . TYR A 1 73 ? -5.235 2.589 -9.804 1.00 93.94 73 TYR A O 1
ATOM 622 N N . ALA A 1 74 ? -5.410 3.141 -11.967 1.00 97.12 74 ALA A N 1
ATOM 623 C CA . ALA A 1 74 ? -5.993 4.456 -11.717 1.00 97.12 74 ALA A CA 1
ATOM 624 C C . ALA A 1 74 ? -7.273 4.374 -10.867 1.00 97.12 74 ALA A C 1
ATOM 626 O O . ALA A 1 74 ? -7.458 5.168 -9.944 1.00 97.12 74 ALA A O 1
ATOM 627 N N . LYS A 1 75 ? -8.140 3.383 -11.126 1.00 96.69 75 LYS A N 1
ATOM 628 C CA . LYS A 1 75 ? -9.341 3.127 -10.314 1.00 96.69 75 LYS A CA 1
ATOM 629 C C . LYS A 1 75 ? -8.985 2.737 -8.876 1.00 96.69 75 LYS A C 1
ATOM 631 O O . LYS A 1 75 ? -9.606 3.249 -7.944 1.00 96.69 75 LYS A O 1
ATOM 636 N N . ALA A 1 76 ? -8.011 1.848 -8.683 1.00 96.31 76 ALA A N 1
ATOM 637 C CA . ALA A 1 76 ? -7.566 1.423 -7.356 1.00 96.31 76 ALA A CA 1
ATOM 638 C C . ALA A 1 76 ? -6.939 2.584 -6.566 1.00 96.31 76 ALA A C 1
ATOM 640 O O . ALA A 1 76 ? -7.318 2.816 -5.418 1.00 96.31 76 ALA A O 1
ATOM 641 N N . SER A 1 77 ? -6.067 3.374 -7.198 1.00 96.75 77 SER A N 1
ATOM 642 C CA . SER A 1 77 ? -5.466 4.569 -6.598 1.00 96.75 77 SER A CA 1
ATOM 643 C C . SER A 1 77 ? -6.519 5.616 -6.237 1.00 96.75 77 SER A C 1
ATOM 645 O O . SER A 1 77 ? -6.500 6.145 -5.129 1.00 96.75 77 SER A O 1
ATOM 647 N N . ALA A 1 78 ? -7.489 5.882 -7.119 1.00 97.69 78 ALA A N 1
ATOM 648 C CA . ALA A 1 78 ? -8.574 6.822 -6.834 1.00 97.69 78 ALA A CA 1
ATOM 649 C C . ALA A 1 78 ? -9.418 6.382 -5.625 1.00 97.69 78 ALA A C 1
ATOM 651 O O . ALA A 1 78 ? -9.718 7.203 -4.756 1.00 97.69 78 ALA A O 1
ATOM 652 N N . LYS A 1 79 ? -9.754 5.085 -5.532 1.00 97.62 79 LYS A N 1
ATOM 653 C CA . LYS A 1 79 ? -10.427 4.517 -4.352 1.00 97.62 79 LYS A CA 1
ATOM 654 C C . LYS A 1 79 ? -9.588 4.720 -3.091 1.00 97.62 79 LYS A C 1
ATOM 656 O O . LYS A 1 79 ? -10.122 5.203 -2.099 1.00 97.62 79 LYS A O 1
ATOM 661 N N . LEU A 1 80 ? -8.295 4.389 -3.132 1.00 97.06 80 LEU A N 1
ATOM 662 C CA . LEU A 1 80 ? -7.394 4.553 -1.991 1.00 97.06 80 LEU A CA 1
ATOM 663 C C . LEU A 1 80 ? -7.365 6.010 -1.506 1.00 97.06 80 LEU A C 1
ATOM 665 O O . LEU A 1 80 ? -7.596 6.257 -0.328 1.00 97.06 80 LEU A O 1
ATOM 669 N N . HIS A 1 81 ? -7.191 6.978 -2.409 1.00 96.81 81 HIS A N 1
ATOM 670 C CA . HIS A 1 81 ? -7.202 8.401 -2.055 1.00 96.81 81 HIS A CA 1
ATOM 671 C C . HIS A 1 81 ? -8.539 8.858 -1.456 1.00 96.81 81 HIS A C 1
ATOM 673 O O . HIS A 1 81 ? -8.554 9.591 -0.465 1.00 96.81 81 HIS A O 1
ATOM 679 N N . ALA A 1 82 ? -9.665 8.414 -2.020 1.00 97.94 82 ALA A N 1
ATOM 680 C CA . ALA A 1 82 ? -10.985 8.734 -1.484 1.00 97.94 82 ALA A CA 1
ATOM 681 C C . ALA A 1 82 ? -11.182 8.163 -0.068 1.00 97.94 82 ALA A C 1
ATOM 683 O O . ALA A 1 82 ? -11.704 8.858 0.805 1.00 97.94 82 ALA A O 1
ATOM 684 N N . LEU A 1 83 ? -10.718 6.932 0.179 1.00 97.94 83 LEU A N 1
ATOM 685 C CA . LEU A 1 83 ? -10.737 6.300 1.501 1.00 97.94 83 LEU A CA 1
ATOM 686 C C . LEU A 1 83 ? -9.858 7.053 2.498 1.00 97.94 83 LEU A C 1
ATOM 688 O O . LEU A 1 83 ? -10.318 7.314 3.604 1.00 97.94 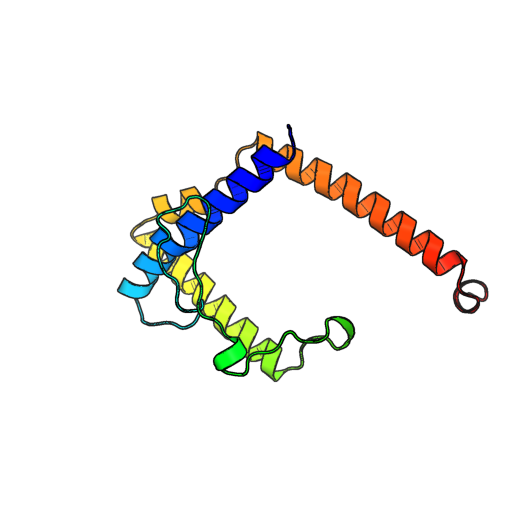83 LEU A O 1
ATOM 692 N N . THR A 1 84 ? -8.648 7.469 2.111 1.00 97.06 84 THR A N 1
ATOM 693 C CA . THR A 1 84 ? -7.777 8.304 2.953 1.00 97.06 84 THR A CA 1
ATOM 694 C C . THR A 1 84 ? -8.500 9.568 3.406 1.00 97.06 84 THR A C 1
ATOM 696 O O . THR A 1 84 ? -8.516 9.865 4.596 1.00 97.06 84 THR A O 1
ATOM 699 N N . ILE A 1 85 ? -9.161 10.283 2.490 1.00 97.81 85 ILE A N 1
ATOM 700 C CA . ILE A 1 85 ? -9.921 11.497 2.823 1.00 97.81 85 ILE A CA 1
ATOM 701 C C . ILE A 1 85 ? -11.101 11.176 3.745 1.00 97.81 85 ILE A C 1
ATOM 703 O O . ILE A 1 85 ? -11.367 11.924 4.685 1.00 97.81 85 ILE A O 1
ATOM 707 N N . ALA A 1 86 ? -11.826 10.089 3.478 1.00 97.94 86 ALA A N 1
ATOM 708 C CA . ALA A 1 86 ? -12.986 9.705 4.273 1.00 97.94 86 ALA A CA 1
ATOM 709 C C . ALA A 1 86 ? -12.592 9.298 5.701 1.00 97.94 86 ALA A C 1
ATOM 711 O O . ALA A 1 86 ? -13.190 9.799 6.648 1.00 97.94 86 ALA A O 1
ATOM 712 N N . VAL A 1 87 ? -11.551 8.473 5.856 1.00 97.94 87 VAL A N 1
ATOM 713 C CA . VAL A 1 87 ? -10.998 8.089 7.163 1.00 97.94 87 VAL A CA 1
ATOM 714 C C . VAL A 1 87 ? -10.437 9.311 7.885 1.00 97.94 87 VAL A C 1
ATOM 716 O O . VAL A 1 87 ? -10.719 9.484 9.062 1.00 97.94 87 VAL A O 1
ATOM 719 N N . ASN A 1 88 ? -9.741 10.223 7.197 1.00 97.69 88 ASN A N 1
ATOM 720 C CA . ASN A 1 88 ? -9.197 11.438 7.817 1.00 97.69 88 ASN A CA 1
ATOM 721 C C . ASN A 1 88 ? -10.270 12.324 8.473 1.00 97.69 88 ASN A C 1
ATOM 723 O O . ASN A 1 88 ? -9.981 13.042 9.424 1.00 97.69 88 ASN A O 1
ATOM 727 N N . LYS A 1 89 ? -11.513 12.302 7.969 1.00 97.44 89 LYS A N 1
ATOM 728 C CA . LYS A 1 89 ? -12.615 13.087 8.549 1.00 97.44 89 LYS A CA 1
ATOM 729 C C . LYS A 1 89 ? -13.034 12.594 9.936 1.00 97.44 89 LYS A C 1
ATO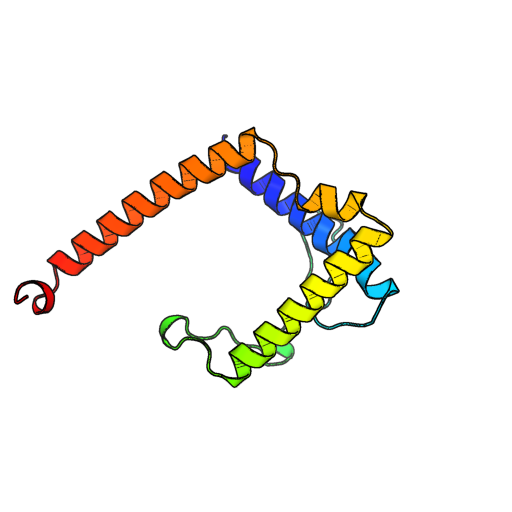M 731 O O . LYS A 1 89 ? -13.558 13.395 10.703 1.00 97.44 89 LYS A O 1
ATOM 736 N N . THR A 1 90 ? -12.845 11.310 10.243 1.00 96.44 90 THR A N 1
ATOM 737 C CA . THR A 1 90 ? -13.266 10.701 11.518 1.00 96.44 90 THR A CA 1
ATOM 738 C C . THR A 1 90 ? -12.092 10.263 12.394 1.00 96.44 90 THR A C 1
ATOM 740 O O . THR A 1 90 ? -12.207 10.305 13.614 1.00 96.44 90 THR A O 1
ATOM 743 N N . HIS A 1 91 ? -10.967 9.890 11.781 1.00 97.19 91 HIS A N 1
ATOM 744 C CA . HIS A 1 91 ? -9.732 9.414 12.411 1.00 97.19 91 HIS A CA 1
ATOM 745 C C . HIS A 1 91 ? -8.502 10.111 11.799 1.00 97.19 91 HIS A C 1
ATOM 747 O O . HIS A 1 91 ? -7.696 9.476 11.107 1.00 97.19 91 HIS A O 1
ATOM 753 N N . PRO A 1 92 ? -8.360 11.438 11.984 1.00 96.81 92 PRO A N 1
ATOM 754 C CA . PRO A 1 92 ? -7.224 12.187 11.448 1.00 96.81 92 PRO A CA 1
ATOM 755 C C . PRO A 1 92 ? -5.881 11.738 12.040 1.00 96.81 92 PRO A C 1
ATOM 757 O O . PRO A 1 92 ? -4.855 11.838 11.377 1.00 96.81 92 PRO A O 1
ATOM 760 N N . ASP A 1 93 ? -5.887 11.202 13.260 1.00 96.44 93 ASP A N 1
ATOM 761 C CA . ASP A 1 93 ? -4.722 10.678 13.973 1.00 96.44 93 ASP A CA 1
ATOM 762 C C . ASP A 1 93 ? -4.078 9.482 13.256 1.00 96.44 93 ASP A C 1
ATOM 764 O O . ASP A 1 93 ? -2.851 9.424 13.134 1.00 96.44 93 ASP A O 1
ATOM 768 N N . ILE A 1 94 ? -4.894 8.570 12.709 1.00 96.00 94 ILE A N 1
ATOM 769 C CA . ILE A 1 94 ? -4.407 7.433 11.915 1.00 96.00 94 ILE A CA 1
ATOM 770 C C . ILE A 1 94 ? -3.644 7.957 10.702 1.00 96.00 94 ILE A C 1
ATOM 772 O O . ILE A 1 94 ? -2.513 7.535 10.453 1.00 96.00 94 ILE A O 1
ATOM 776 N N . ILE A 1 95 ? -4.239 8.907 9.974 1.00 95.56 95 ILE A N 1
ATOM 777 C CA . ILE A 1 95 ? -3.629 9.478 8.775 1.00 95.56 95 ILE A CA 1
ATOM 778 C C . ILE A 1 95 ? -2.368 10.253 9.139 1.00 95.56 95 ILE A C 1
ATOM 780 O O . ILE A 1 95 ? -1.326 9.973 8.557 1.00 95.56 95 ILE A O 1
ATOM 784 N N . GLU A 1 96 ? -2.406 11.142 10.137 1.00 93.62 96 GLU A N 1
ATOM 785 C CA . GLU A 1 96 ? -1.224 11.880 10.596 1.00 93.62 96 GLU A CA 1
ATOM 786 C C . GLU A 1 96 ? -0.075 10.923 10.933 1.00 93.62 96 GLU A C 1
ATOM 788 O O . GLU A 1 96 ? 1.049 11.131 10.481 1.00 93.62 96 GLU A O 1
ATOM 793 N N . SER A 1 97 ? -0.352 9.826 11.641 1.00 91.06 97 SER A N 1
ATOM 794 C CA . SER A 1 97 ? 0.672 8.844 12.006 1.00 91.06 97 SER A CA 1
ATOM 795 C C . SER A 1 97 ? 1.301 8.115 10.810 1.00 91.06 97 SER A C 1
ATOM 797 O O . SER A 1 97 ? 2.422 7.616 10.924 1.00 91.06 97 SER A O 1
ATOM 799 N N . LEU A 1 98 ? 0.596 8.060 9.675 1.00 91.06 98 LEU A N 1
ATOM 800 C CA . LEU A 1 98 ? 1.062 7.461 8.426 1.00 91.06 98 LEU A CA 1
ATOM 801 C C . LEU A 1 98 ? 1.815 8.442 7.532 1.00 91.06 98 LEU A C 1
ATOM 803 O O . LEU A 1 98 ? 2.640 7.995 6.737 1.00 91.06 98 LEU A O 1
ATOM 807 N N . VAL A 1 99 ? 1.545 9.749 7.623 1.00 85.75 99 VAL A N 1
ATOM 808 C CA . VAL A 1 99 ? 2.230 10.760 6.792 1.00 85.75 99 VAL A CA 1
ATOM 809 C C . VAL A 1 99 ? 3.403 11.412 7.510 1.00 85.75 99 VAL A C 1
ATOM 811 O O . VAL A 1 99 ? 4.348 11.843 6.858 1.00 85.75 99 VAL A O 1
ATOM 814 N N . LYS A 1 100 ? 3.371 11.489 8.842 1.00 81.25 100 LYS A N 1
ATOM 815 C CA . LYS A 1 100 ? 4.390 12.189 9.622 1.00 81.25 100 LYS A CA 1
ATOM 816 C C . LYS A 1 100 ? 5.714 11.440 9.539 1.00 81.25 100 LYS A C 1
ATOM 818 O O . LYS A 1 100 ? 5.884 10.365 10.106 1.00 81.25 100 LYS A O 1
ATOM 823 N N . GLU A 1 101 ? 6.651 11.991 8.786 1.00 71.06 101 GLU A N 1
ATOM 824 C CA . GLU A 1 101 ? 8.041 11.548 8.779 1.00 71.06 101 GLU A CA 1
ATOM 825 C C . GLU A 1 101 ? 8.801 12.248 9.899 1.00 71.06 101 GLU A C 1
ATOM 827 O O . GLU A 1 101 ? 8.636 13.448 10.137 1.00 71.06 101 GLU A O 1
ATOM 832 N N . SER A 1 102 ? 9.642 11.496 10.606 1.00 77.44 102 SER A N 1
ATOM 833 C CA . SER A 1 102 ? 10.630 12.108 11.488 1.00 77.44 102 SER A CA 1
ATOM 834 C C . SER A 1 102 ? 11.538 13.028 10.655 1.00 77.44 102 SER A C 1
ATOM 836 O O . SER A 1 102 ? 12.040 12.578 9.624 1.00 77.44 102 SER A O 1
ATOM 838 N N . PRO A 1 103 ? 11.829 14.276 11.079 1.00 79.94 103 PRO A N 1
ATOM 839 C CA . PRO A 1 103 ? 12.750 15.161 10.354 1.00 79.94 103 PRO A CA 1
ATOM 840 C C . PRO A 1 103 ? 14.109 14.504 10.077 1.00 79.94 103 PRO A C 1
ATOM 842 O O . PRO A 1 103 ? 14.705 14.690 9.022 1.00 79.94 103 PRO A O 1
ATOM 845 N N . ILE A 1 104 ? 14.555 13.660 11.010 1.00 78.50 104 ILE A N 1
ATOM 846 C CA . ILE A 1 104 ? 15.783 12.872 10.891 1.00 78.50 104 ILE A CA 1
ATOM 847 C C . ILE A 1 104 ? 15.652 11.813 9.787 1.00 78.50 104 ILE A C 1
ATOM 849 O O . ILE A 1 104 ? 16.614 11.551 9.068 1.00 78.50 104 ILE A O 1
ATOM 853 N N . ALA A 1 105 ? 14.490 11.168 9.663 1.00 76.12 105 ALA A N 1
ATOM 854 C CA . ALA A 1 105 ? 14.236 10.186 8.613 1.00 76.12 105 ALA A CA 1
ATOM 855 C C . ALA A 1 105 ? 14.154 10.851 7.234 1.00 76.12 105 ALA A C 1
ATOM 857 O O . ALA A 1 105 ? 14.761 10.337 6.299 1.00 76.12 105 ALA A O 1
ATOM 858 N N . ALA A 1 106 ? 13.502 12.013 7.134 1.00 79.81 106 ALA A N 1
ATOM 859 C CA . ALA A 1 106 ? 13.413 12.791 5.901 1.00 79.81 106 ALA A CA 1
ATOM 860 C C . ALA A 1 106 ? 14.801 13.229 5.395 1.00 79.81 106 ALA A C 1
ATOM 862 O O . ALA A 1 106 ? 15.151 12.961 4.246 1.00 79.81 106 ALA A O 1
ATOM 863 N N . GLU A 1 107 ? 15.639 13.806 6.265 1.00 84.12 107 GLU A N 1
ATOM 864 C CA . GLU A 1 107 ? 17.009 14.205 5.908 1.00 84.12 107 GLU A CA 1
ATOM 865 C C . GLU A 1 107 ? 17.848 12.999 5.449 1.00 84.12 107 GLU A C 1
ATOM 867 O O . GLU A 1 107 ? 18.551 13.049 4.437 1.00 84.12 107 GLU A O 1
ATOM 872 N N . LYS A 1 108 ? 17.749 11.868 6.160 1.00 81.06 108 LYS A N 1
ATOM 873 C CA . LYS A 1 108 ? 18.444 10.630 5.778 1.00 81.06 108 LYS A CA 1
ATOM 874 C C . LYS A 1 108 ? 17.944 10.082 4.442 1.00 81.06 108 LYS A C 1
ATOM 876 O O . LYS A 1 108 ? 18.762 9.648 3.632 1.00 81.06 108 LYS A O 1
ATOM 881 N N . ALA A 1 109 ? 16.632 10.078 4.212 1.00 80.94 109 ALA A N 1
ATOM 882 C CA . ALA A 1 109 ? 16.035 9.620 2.963 1.00 80.94 109 ALA A CA 1
ATOM 883 C C . ALA A 1 109 ? 16.523 10.469 1.782 1.00 80.94 109 ALA A C 1
ATOM 885 O O . ALA A 1 109 ? 16.912 9.911 0.757 1.00 80.94 109 ALA A O 1
ATOM 886 N N . GLU A 1 110 ? 16.609 11.791 1.952 1.00 86.31 110 GLU A N 1
ATOM 887 C CA . GLU A 1 110 ? 17.174 12.702 0.955 1.00 86.31 110 GLU A CA 1
ATOM 888 C C . GLU A 1 110 ? 18.648 12.381 0.658 1.00 86.31 110 GLU A C 1
ATOM 890 O O . GLU A 1 110 ? 19.039 12.250 -0.506 1.00 86.31 110 GLU A O 1
ATOM 895 N N . GLN A 1 111 ? 19.472 12.188 1.694 1.00 86.69 111 GLN A N 1
ATOM 896 C CA . GLN A 1 111 ? 20.886 11.833 1.526 1.00 86.69 111 GLN A CA 1
ATOM 897 C C . GLN A 1 111 ? 21.062 10.495 0.792 1.00 86.69 111 GLN A C 1
ATOM 899 O O . GLN A 1 111 ? 21.873 10.396 -0.136 1.00 86.69 111 GLN A O 1
ATOM 904 N N . VAL A 1 112 ? 20.285 9.474 1.174 1.00 85.44 112 VAL A N 1
ATOM 905 C CA . VAL A 1 112 ? 20.282 8.159 0.517 1.00 85.44 112 VAL A CA 1
ATOM 906 C C . VAL A 1 112 ? 19.856 8.293 -0.941 1.00 85.44 112 VAL A C 1
ATOM 908 O O . VAL A 1 112 ? 20.541 7.773 -1.821 1.00 85.44 112 VAL A O 1
ATOM 911 N N . PHE A 1 113 ? 18.771 9.020 -1.210 1.00 87.56 113 PHE A N 1
ATOM 912 C CA . PHE A 1 113 ? 18.275 9.252 -2.562 1.00 87.56 113 PHE A CA 1
ATOM 913 C C . PHE A 1 113 ? 19.332 9.938 -3.429 1.00 87.56 113 PHE A C 1
ATOM 915 O O . PHE A 1 113 ? 19.637 9.464 -4.523 1.00 87.56 113 PHE A O 1
ATOM 922 N N . LYS A 1 114 ? 19.975 10.994 -2.919 1.00 90.81 114 LYS A N 1
ATOM 923 C CA . LYS A 1 114 ? 21.050 11.704 -3.621 1.00 90.81 114 LYS A CA 1
ATOM 924 C C . LYS A 1 114 ? 22.214 10.777 -3.969 1.00 90.81 114 LYS A C 1
ATOM 926 O O . LYS A 1 114 ? 22.669 10.772 -5.113 1.00 90.81 114 LYS A O 1
ATOM 931 N N . TYR A 1 115 ? 22.688 9.978 -3.013 1.00 89.19 115 TYR A N 1
ATOM 932 C CA . TYR A 1 115 ? 23.790 9.044 -3.252 1.00 89.19 115 TYR A CA 1
ATOM 933 C C . TYR A 1 115 ? 23.407 7.963 -4.271 1.00 89.19 115 TYR A C 1
ATOM 935 O O . TYR A 1 115 ? 24.177 7.667 -5.187 1.00 89.19 115 TYR A O 1
ATOM 943 N N . LEU A 1 116 ? 22.207 7.396 -4.146 1.00 90.00 116 LEU A N 1
ATOM 944 C CA . LEU A 1 116 ? 21.724 6.337 -5.024 1.00 90.00 116 LEU A CA 1
ATOM 945 C C . LEU A 1 116 ? 21.525 6.842 -6.458 1.00 90.00 116 LEU A C 1
ATOM 947 O O . LEU A 1 116 ? 22.002 6.200 -7.389 1.00 90.00 116 LEU A O 1
ATOM 951 N N . MET A 1 117 ? 20.918 8.018 -6.638 1.00 92.44 117 MET A N 1
ATOM 952 C CA . MET A 1 117 ? 20.705 8.621 -7.957 1.00 92.44 117 MET A CA 1
ATOM 953 C C . MET A 1 117 ? 22.021 8.959 -8.659 1.00 92.44 117 MET A C 1
ATOM 955 O O . MET A 1 117 ? 22.188 8.635 -9.832 1.00 92.44 117 MET A O 1
ATOM 959 N N . VAL A 1 118 ? 22.987 9.559 -7.952 1.00 93.31 118 VAL A N 1
ATOM 960 C CA . VAL A 1 118 ? 24.296 9.885 -8.543 1.00 93.31 118 VAL A CA 1
ATOM 961 C C . VAL A 1 118 ? 25.020 8.622 -9.008 1.00 93.31 118 VAL A C 1
ATOM 963 O O . VAL A 1 118 ? 25.564 8.601 -10.111 1.00 93.31 118 VAL A O 1
ATOM 966 N N . ASN A 1 119 ? 25.025 7.561 -8.198 1.00 91.81 119 ASN A N 1
ATOM 967 C CA . ASN A 1 119 ? 25.662 6.306 -8.595 1.00 91.81 119 ASN A CA 1
ATOM 968 C C . ASN A 1 119 ? 24.905 5.604 -9.725 1.00 91.81 119 ASN A C 1
ATOM 970 O O . ASN A 1 119 ? 25.544 5.110 -10.648 1.00 91.81 119 ASN A O 1
ATOM 974 N N . LEU A 1 120 ? 23.569 5.627 -9.711 1.00 93.81 120 LEU A N 1
ATOM 975 C CA . LEU A 1 120 ? 22.755 5.081 -10.795 1.00 93.81 120 LEU A CA 1
ATOM 976 C C . LEU A 1 120 ? 23.076 5.765 -12.130 1.00 93.81 120 LEU A C 1
ATOM 978 O O . LEU A 1 120 ? 23.306 5.077 -13.123 1.00 93.81 120 LEU A O 1
ATOM 982 N N . PHE A 1 121 ? 23.163 7.098 -12.150 1.00 93.81 121 PHE A N 1
ATOM 983 C CA . PHE A 1 121 ? 23.534 7.835 -13.358 1.00 93.81 121 PHE A CA 1
ATOM 984 C C . PHE A 1 121 ? 24.963 7.545 -13.812 1.00 93.81 121 PHE A C 1
ATOM 986 O O . PHE A 1 121 ? 25.187 7.409 -15.009 1.00 93.81 121 PHE A O 1
ATOM 993 N N . LYS A 1 122 ? 25.923 7.384 -12.891 1.00 93.25 122 LYS A N 1
ATOM 994 C CA . LYS A 1 122 ? 27.291 6.966 -13.245 1.00 93.25 122 LYS A CA 1
ATOM 995 C C . LYS A 1 122 ? 27.322 5.575 -13.875 1.00 93.25 122 LYS A C 1
ATOM 997 O O . LYS A 1 122 ? 27.971 5.393 -14.898 1.00 93.25 122 LYS A O 1
ATOM 1002 N N . CYS A 1 123 ? 26.607 4.608 -13.298 1.00 91.44 123 CYS A N 1
ATOM 1003 C CA . CYS A 1 123 ? 26.496 3.264 -13.863 1.00 91.44 123 CYS A CA 1
ATOM 1004 C C . CYS A 1 123 ? 25.834 3.288 -15.244 1.00 91.44 123 CYS A C 1
ATOM 1006 O O . CYS A 1 123 ? 26.281 2.592 -16.150 1.00 91.44 123 CYS A O 1
ATOM 1008 N N . MET A 1 124 ? 24.791 4.103 -15.413 1.00 91.69 124 MET A N 1
ATOM 1009 C CA . MET A 1 124 ? 24.122 4.280 -16.698 1.00 91.69 124 MET A CA 1
ATOM 1010 C C . MET A 1 124 ? 25.047 4.929 -17.734 1.00 91.69 124 MET A C 1
ATOM 1012 O O . MET A 1 124 ? 25.108 4.442 -18.856 1.00 91.69 124 MET A O 1
ATOM 1016 N N . ALA A 1 125 ? 25.801 5.967 -17.363 1.00 90.50 125 ALA A N 1
ATOM 1017 C CA . ALA A 1 125 ? 26.778 6.606 -18.243 1.00 90.50 125 ALA A CA 1
ATOM 1018 C C . ALA A 1 125 ? 27.867 5.617 -18.687 1.00 90.50 125 ALA A C 1
ATOM 1020 O O . ALA A 1 125 ? 28.062 5.438 -19.884 1.00 90.50 125 ALA A O 1
ATOM 1021 N N . ALA A 1 126 ? 28.479 4.893 -17.744 1.00 90.69 126 ALA A N 1
ATOM 1022 C CA . ALA A 1 126 ? 29.483 3.871 -18.047 1.00 90.69 126 ALA A CA 1
ATOM 1023 C C . ALA A 1 126 ? 28.931 2.761 -18.964 1.00 90.69 126 ALA A C 1
ATOM 1025 O O . ALA A 1 126 ? 29.586 2.353 -19.916 1.00 90.69 126 ALA A O 1
ATOM 1026 N N . TYR A 1 127 ? 27.694 2.307 -18.729 1.00 88.12 127 TYR A N 1
ATOM 1027 C CA . TYR A 1 127 ? 27.034 1.328 -19.600 1.00 88.12 127 TYR A CA 1
ATOM 1028 C C . TYR A 1 127 ? 26.818 1.850 -21.030 1.00 88.12 127 TYR A C 1
ATOM 1030 O O . TYR A 1 127 ? 26.936 1.089 -21.991 1.00 88.12 127 TYR A O 1
ATOM 1038 N N . LEU A 1 128 ? 26.475 3.132 -21.178 1.00 88.88 128 LEU A N 1
ATOM 1039 C CA . LEU A 1 128 ? 26.266 3.762 -22.483 1.00 88.88 128 LEU A CA 1
ATOM 1040 C C . LEU A 1 128 ? 27.590 4.003 -23.222 1.00 88.88 128 LEU A C 1
ATOM 1042 O O . LEU A 1 128 ? 27.642 3.780 -24.428 1.00 88.88 128 LEU A O 1
ATOM 1046 N N . GLU A 1 129 ? 28.664 4.371 -22.517 1.00 86.56 129 GLU A N 1
ATOM 1047 C CA . GLU A 1 129 ? 30.015 4.533 -23.081 1.00 86.56 129 GLU A CA 1
ATOM 1048 C C . GLU A 1 129 ? 30.546 3.249 -23.742 1.00 86.56 129 GLU A C 1
ATOM 1050 O O . GLU A 1 129 ? 31.323 3.319 -24.696 1.00 86.56 129 GLU A O 1
ATOM 1055 N N . ASP A 1 130 ? 30.099 2.072 -23.301 1.00 83.06 130 ASP A N 1
ATOM 1056 C CA . ASP A 1 130 ? 30.484 0.785 -23.889 1.00 83.06 130 ASP A CA 1
ATOM 1057 C C . ASP A 1 130 ? 29.677 0.410 -25.147 1.00 83.06 130 ASP A C 1
ATOM 1059 O O . ASP A 1 130 ? 30.063 -0.502 -25.890 1.00 83.06 130 ASP A O 1
ATOM 1063 N N . LYS A 1 131 ? 28.580 1.117 -25.454 1.00 83.88 131 LYS A N 1
ATOM 1064 C CA . LYS A 1 131 ? 27.743 0.828 -26.628 1.00 83.88 131 LYS A CA 1
ATOM 1065 C C . LYS A 1 13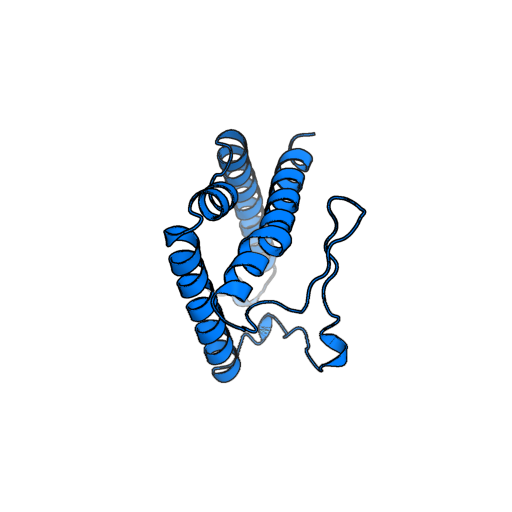1 ? 28.208 1.576 -27.873 1.00 83.88 131 LYS A C 1
ATOM 1067 O O . LYS A 1 131 ? 28.262 2.799 -27.901 1.00 83.88 131 LYS A O 1
ATOM 1072 N N . LYS A 1 132 ? 28.464 0.827 -28.955 1.00 77.94 132 LYS A N 1
ATOM 1073 C CA . LYS A 1 132 ? 28.868 1.378 -30.266 1.00 77.94 132 LYS A CA 1
ATOM 1074 C C . LYS A 1 132 ? 27.872 2.407 -30.811 1.00 77.94 132 LYS A C 1
ATOM 1076 O O . LYS A 1 132 ? 28.291 3.465 -31.249 1.00 77.94 132 LYS A O 1
ATOM 1081 N N . GLU A 1 133 ? 26.577 2.125 -30.679 1.00 79.69 133 GLU A N 1
ATOM 1082 C CA . GLU A 1 133 ? 25.465 2.994 -31.105 1.00 79.69 133 GLU A CA 1
ATOM 1083 C C . GLU A 1 133 ? 25.488 4.381 -30.442 1.00 79.69 133 GLU A C 1
ATOM 1085 O O . GLU A 1 133 ? 24.979 5.340 -31.008 1.00 79.69 133 GLU A O 1
ATOM 1090 N N . TYR A 1 134 ? 26.081 4.497 -29.249 1.00 70.12 134 TYR A N 1
ATOM 1091 C CA . TYR A 1 134 ? 26.179 5.756 -28.509 1.00 70.12 134 TYR A CA 1
ATOM 1092 C C . TYR A 1 134 ? 27.446 6.556 -28.859 1.00 70.12 134 TYR A C 1
ATOM 1094 O O . TYR A 1 134 ? 27.517 7.742 -28.567 1.00 70.12 134 TYR A O 1
ATOM 1102 N N . LYS A 1 135 ? 28.447 5.932 -29.500 1.00 63.28 135 LYS A N 1
ATOM 1103 C CA . LYS A 1 135 ? 29.692 6.596 -29.940 1.00 63.28 135 LYS A CA 1
ATOM 1104 C C . LYS A 1 135 ? 29.564 7.292 -31.298 1.00 63.28 135 LYS A C 1
ATOM 1106 O O . LYS A 1 135 ? 30.491 7.985 -31.703 1.00 63.28 135 LYS A O 1
ATOM 1111 N N . GLU A 1 136 ? 28.467 7.047 -32.010 1.00 65.00 136 GLU A N 1
ATOM 1112 C CA . GLU A 1 136 ? 28.212 7.543 -33.370 1.00 65.00 136 GLU A CA 1
ATOM 1113 C C . GLU A 1 136 ? 27.255 8.752 -33.407 1.00 65.00 136 GLU A C 1
ATOM 1115 O O . GLU A 1 136 ? 26.961 9.260 -34.489 1.00 65.00 136 GLU A O 1
ATOM 1120 N N . ILE A 1 137 ? 26.789 9.215 -32.240 1.00 58.38 137 ILE A N 1
ATOM 1121 C CA . ILE A 1 137 ? 25.965 10.422 -32.046 1.00 58.38 137 ILE A CA 1
ATOM 1122 C C . ILE A 1 137 ? 26.864 11.547 -31.529 1.00 58.38 137 ILE A C 1
ATOM 1124 O O . ILE A 1 137 ? 26.708 12.690 -32.013 1.00 58.38 137 ILE A O 1
#

Secondary structure (DSSP, 8-state):
-HHHHHHHHHHHHHHHIIIIIHHHHHHH----SS--EEE-SSTT-EEE--GGGGT-----TTT---HHHHHHHHHHHHHHHHHHHHHHHH-HHHHHHHH---HHHHHHHHHHHHHHHHHHHHHHHHHHHT-GGGS--

Radius of gyration: 19.96 Å; chains: 1; bounding box: 48×34×50 Å

Organism: NCBI:txid1464854

Sequence (137 aa):
VQFGDLLNEAYLRELKYYNEFISESYKLIKHDVVPRHYKSPNTPCIVLEDLKRSGYVMVDRHKLLDFDHCQLYAKASAKLHALTIAVNKTHPDIIESLVKESPIAAEKAEQVFKYLMVNLFKCMAAYLEDKKEYKEI